Protein AF-A0AAN4WWL5-F1 (afdb_monomer_lite)

Structure (mmCIF, N/CA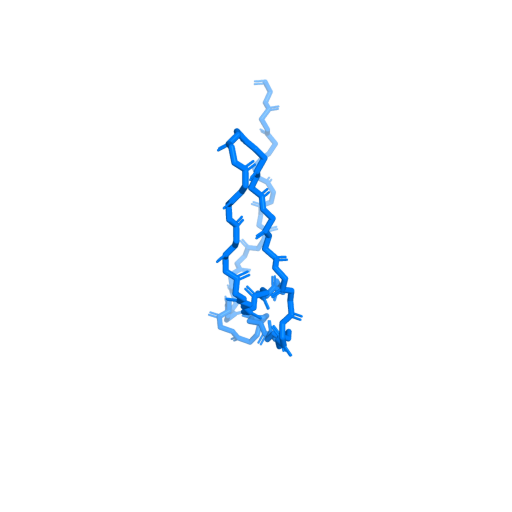/C/O backbone):
data_AF-A0AAN4WWL5-F1
#
_entry.id   AF-A0AAN4WWL5-F1
#
loop_
_atom_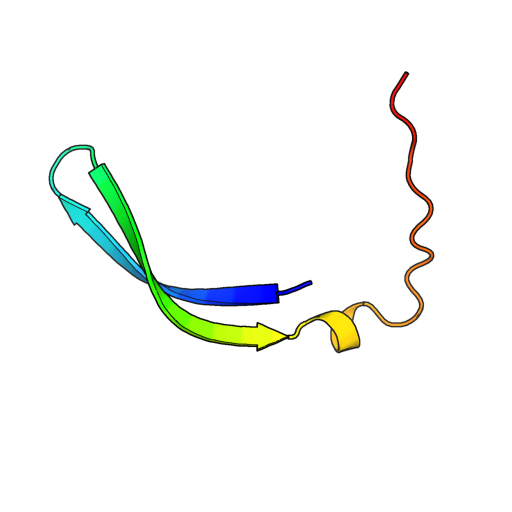site.group_PDB
_atom_site.id
_atom_site.type_symbol
_atom_site.label_atom_id
_atom_site.label_alt_id
_atom_site.label_comp_id
_atom_site.label_asym_id
_atom_site.label_entity_id
_atom_site.label_seq_id
_atom_site.pdbx_PDB_ins_code
_atom_site.Cartn_x
_atom_site.Cartn_y
_atom_site.Cartn_z
_atom_site.occupancy
_atom_site.B_iso_or_equiv
_atom_site.auth_seq_id
_atom_site.auth_comp_id
_atom_site.auth_asym_id
_atom_site.auth_atom_id
_atom_site.pdbx_PDB_model_num
ATOM 1 N N . MET A 1 1 ? 12.150 -1.435 -1.646 1.00 79.19 1 MET A N 1
ATOM 2 C CA . MET A 1 1 ? 11.058 -0.684 -0.979 1.00 79.19 1 MET A CA 1
ATOM 3 C C . MET A 1 1 ? 9.735 -1.369 -1.274 1.00 79.19 1 MET A C 1
ATOM 5 O O . MET A 1 1 ? 9.548 -1.814 -2.399 1.00 79.19 1 MET A O 1
ATOM 9 N N . LEU A 1 2 ? 8.826 -1.425 -0.298 1.00 83.75 2 LEU A N 1
ATOM 10 C CA . LEU A 1 2 ? 7.497 -2.023 -0.454 1.00 83.75 2 LEU A CA 1
ATOM 11 C C . LEU A 1 2 ? 6.426 -0.936 -0.365 1.00 83.75 2 LEU A C 1
ATOM 13 O O . LEU A 1 2 ? 6.398 -0.175 0.600 1.00 83.75 2 LEU A O 1
ATOM 17 N N . ALA A 1 3 ? 5.555 -0.870 -1.367 1.00 86.62 3 ALA A N 1
ATOM 18 C CA . ALA A 1 3 ? 4.392 0.003 -1.361 1.00 86.62 3 ALA A CA 1
ATOM 19 C C . ALA A 1 3 ? 3.140 -0.785 -0.976 1.00 86.62 3 ALA A C 1
ATOM 21 O O . ALA A 1 3 ? 2.890 -1.877 -1.490 1.00 86.62 3 ALA A O 1
ATOM 22 N N . VAL A 1 4 ? 2.332 -0.197 -0.094 1.00 89.38 4 VAL A N 1
ATOM 23 C CA . VAL A 1 4 ? 1.036 -0.740 0.310 1.00 89.38 4 VAL A CA 1
ATOM 24 C C . VAL A 1 4 ? -0.052 0.030 -0.423 1.00 89.38 4 VAL A C 1
ATOM 26 O O . VAL A 1 4 ? -0.200 1.237 -0.242 1.00 89.38 4 VAL A O 1
ATOM 29 N N . LYS A 1 5 ? -0.824 -0.667 -1.254 1.00 90.50 5 LYS A N 1
ATOM 30 C CA . LYS A 1 5 ? -2.039 -0.139 -1.866 1.00 90.50 5 LYS A CA 1
ATOM 31 C C . LYS A 1 5 ? -3.229 -0.689 -1.099 1.00 90.50 5 LYS A C 1
ATOM 33 O O . LYS A 1 5 ? -3.315 -1.888 -0.841 1.00 90.50 5 LYS A O 1
ATOM 38 N N . GLY A 1 6 ? -4.144 0.190 -0.732 1.00 92.75 6 GLY A N 1
ATOM 39 C CA . GLY A 1 6 ? -5.234 -0.169 0.151 1.00 92.75 6 GLY A CA 1
ATOM 40 C C . GLY A 1 6 ? -6.338 0.866 0.163 1.00 92.75 6 GLY A C 1
ATOM 41 O O . GLY A 1 6 ? -6.263 1.891 -0.519 1.00 92.75 6 GLY A O 1
ATOM 42 N N . ARG A 1 7 ? -7.370 0.588 0.953 1.00 95.06 7 ARG A N 1
ATOM 43 C CA . ARG A 1 7 ? -8.463 1.523 1.189 1.00 95.06 7 ARG A CA 1
ATOM 44 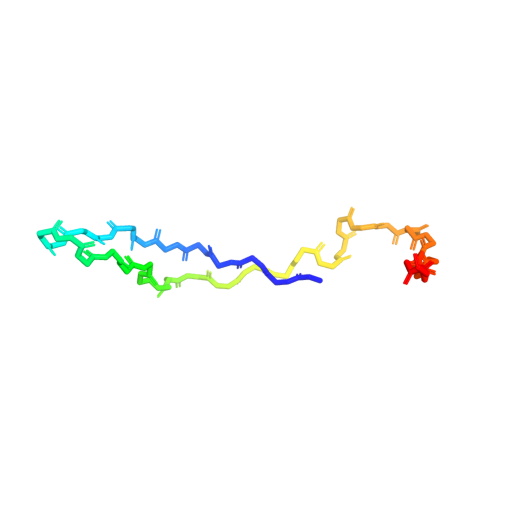C C . ARG A 1 7 ? -8.158 2.334 2.433 1.00 95.06 7 ARG A C 1
ATOM 46 O O . ARG A 1 7 ? -7.959 1.777 3.510 1.00 95.06 7 ARG A O 1
ATOM 53 N N . TRP A 1 8 ? -8.156 3.650 2.279 1.00 95.50 8 TRP A N 1
ATOM 54 C CA . TRP A 1 8 ? -8.135 4.545 3.421 1.00 95.50 8 TRP A CA 1
ATOM 55 C C . TRP A 1 8 ? -9.517 4.591 4.059 1.00 95.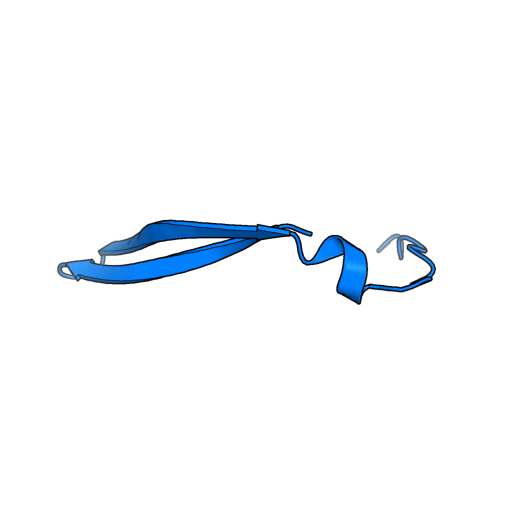50 8 TRP A C 1
ATOM 57 O O . TRP A 1 8 ? -10.522 4.768 3.366 1.00 95.50 8 TRP A O 1
ATOM 67 N N . GLN A 1 9 ? -9.560 4.418 5.371 1.00 95.69 9 GLN A N 1
ATOM 68 C CA . GLN A 1 9 ? -10.770 4.517 6.167 1.00 95.69 9 GLN A CA 1
ATOM 69 C C . GLN A 1 9 ? -10.516 5.470 7.325 1.00 95.69 9 GLN A C 1
ATOM 71 O O . GLN A 1 9 ? -9.440 5.469 7.926 1.00 95.69 9 GLN A O 1
ATOM 76 N N . ARG A 1 10 ? -11.523 6.285 7.626 1.00 96.31 10 ARG A N 1
ATOM 77 C CA . ARG A 1 10 ? -11.502 7.213 8.747 1.00 96.31 10 ARG A CA 1
ATOM 78 C C . ARG A 1 10 ? -12.786 7.059 9.539 1.00 96.31 10 ARG A C 1
ATOM 80 O O . ARG A 1 10 ? -13.868 7.148 8.965 1.00 96.31 10 ARG A O 1
ATOM 87 N N . GLU A 1 11 ? -12.637 6.889 10.841 1.00 94.56 11 GLU A N 1
ATOM 88 C CA . GLU A 1 11 ? -13.737 6.861 11.793 1.00 94.56 11 GLU A CA 1
ATOM 89 C C . GLU A 1 11 ? -13.412 7.823 12.937 1.00 94.56 11 GLU A C 1
ATOM 91 O O . GLU A 1 11 ? -12.474 7.618 13.710 1.00 94.56 11 GLU A O 1
ATOM 96 N N . GLY A 1 12 ? -14.138 8.943 12.980 1.00 94.62 12 GLY A N 1
ATOM 97 C CA . GLY A 1 12 ? -13.813 10.057 13.868 1.00 94.62 12 GLY A CA 1
ATOM 98 C C . GLY A 1 12 ? -12.396 10.584 13.614 1.00 94.62 12 GLY A C 1
ATOM 99 O O . GLY A 1 12 ? -12.079 11.067 12.523 1.00 94.62 12 GLY A O 1
ATOM 100 N N . GLU A 1 13 ? -11.534 10.495 14.623 1.00 95.75 13 GLU A N 1
ATOM 101 C CA . GLU A 1 13 ? -10.126 10.904 14.521 1.00 95.75 13 GLU A CA 1
ATOM 102 C C . GLU A 1 13 ? -9.185 9.775 14.096 1.00 95.75 13 GLU A C 1
ATOM 104 O O . GLU A 1 13 ? -8.072 10.036 13.641 1.00 95.75 13 GLU A O 1
ATOM 109 N N . VAL A 1 14 ? -9.633 8.522 14.174 1.00 94.06 14 VAL A N 1
ATOM 110 C CA . VAL A 1 14 ? -8.797 7.372 13.839 1.00 94.06 14 VAL A CA 1
ATOM 111 C C . VAL A 1 14 ? -8.795 7.166 12.333 1.00 94.06 14 VAL A C 1
ATOM 113 O O . VAL A 1 14 ? -9.843 7.139 11.684 1.00 94.06 14 VAL A O 1
ATOM 116 N N . CYS A 1 15 ? -7.602 6.993 11.773 1.00 95.81 15 CYS A N 1
ATOM 117 C CA . CYS A 1 15 ? -7.422 6.724 10.359 1.00 95.81 15 CYS A CA 1
ATOM 118 C C . CYS A 1 15 ? -6.581 5.465 10.154 1.00 95.81 15 CYS A C 1
ATOM 120 O O . CYS A 1 15 ? -5.487 5.354 10.701 1.00 95.81 15 CYS A O 1
ATOM 122 N N . ASN A 1 16 ? -7.081 4.543 9.335 1.00 94.12 16 ASN A N 1
ATOM 123 C CA . ASN A 1 16 ? -6.429 3.275 9.034 1.00 94.12 16 ASN A CA 1
ATOM 124 C C . ASN A 1 16 ? -6.324 3.078 7.520 1.00 94.12 16 ASN A C 1
ATOM 126 O O . ASN A 1 16 ? -7.265 3.352 6.770 1.00 94.12 16 ASN A O 1
ATOM 130 N N . LEU A 1 17 ? 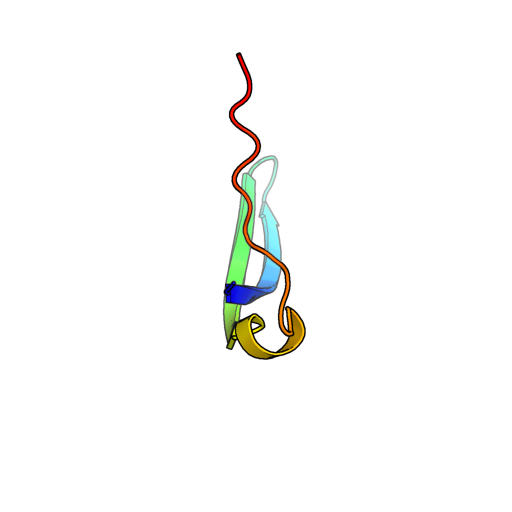-5.186 2.546 7.072 1.00 93.38 17 LEU A N 1
ATOM 131 C CA . LEU A 1 17 ? -5.013 2.072 5.703 1.00 93.38 17 LEU A CA 1
ATOM 132 C C . LEU A 1 17 ? -5.166 0.551 5.684 1.00 93.38 17 LEU A C 1
ATOM 134 O O . LEU A 1 17 ? -4.259 -0.174 6.089 1.00 93.38 17 LEU A O 1
ATOM 138 N N . VAL A 1 18 ? -6.304 0.064 5.194 1.00 93.56 18 VAL A N 1
ATOM 139 C CA . VAL A 1 18 ? -6.530 -1.376 5.024 1.00 93.56 18 VAL A CA 1
ATOM 140 C C . VAL A 1 18 ? -5.811 -1.831 3.760 1.00 93.56 18 VAL A C 1
ATOM 142 O O . VAL A 1 18 ? -6.202 -1.445 2.656 1.00 93.56 18 VAL A O 1
ATOM 145 N N . ALA A 1 19 ? -4.749 -2.620 3.920 1.00 93.56 19 ALA A N 1
ATOM 146 C CA . ALA A 1 19 ? -3.945 -3.133 2.816 1.00 93.56 19 ALA A CA 1
ATOM 147 C C . ALA A 1 19 ? -4.735 -4.135 1.959 1.00 93.56 19 ALA A C 1
ATOM 149 O O . ALA A 1 19 ? -5.326 -5.073 2.482 1.00 93.56 19 ALA A O 1
ATOM 150 N N . ASP A 1 20 ? -4.700 -3.947 0.643 1.00 89.75 20 ASP A N 1
ATOM 151 C CA . ASP A 1 20 ? -5.327 -4.837 -0.345 1.00 89.75 20 ASP A CA 1
ATOM 152 C C . ASP A 1 20 ? -4.271 -5.480 -1.257 1.00 89.75 20 ASP A C 1
ATOM 154 O O . ASP A 1 20 ? -4.344 -6.653 -1.615 1.00 89.75 20 ASP A O 1
ATOM 158 N N . ARG A 1 21 ? -3.218 -4.726 -1.594 1.00 88.12 21 ARG A N 1
ATOM 159 C CA . ARG A 1 21 ? -2.088 -5.229 -2.373 1.00 88.12 21 ARG A CA 1
ATOM 160 C C . ARG A 1 21 ? -0.771 -4.654 -1.877 1.00 88.12 21 ARG A C 1
ATOM 162 O O . ARG A 1 21 ? -0.657 -3.462 -1.601 1.00 88.12 21 ARG A O 1
ATOM 169 N N . LEU A 1 22 ? 0.248 -5.504 -1.871 1.00 89.94 22 LEU A N 1
ATOM 170 C CA . LEU A 1 22 ? 1.640 -5.116 -1.696 1.00 89.94 22 LEU A CA 1
ATOM 171 C C . LEU A 1 22 ? 2.326 -5.107 -3.062 1.00 89.94 22 LEU A C 1
ATOM 173 O O . LEU A 1 22 ? 2.195 -6.057 -3.832 1.00 89.94 22 LEU A O 1
ATOM 177 N N . ALA A 1 23 ? 3.022 -4.020 -3.374 1.00 86.88 23 ALA A N 1
ATOM 178 C CA . ALA A 1 23 ? 3.817 -3.890 -4.584 1.00 86.88 23 ALA A CA 1
ATOM 179 C C . ALA A 1 23 ? 5.289 -3.725 -4.209 1.00 86.88 23 ALA A C 1
ATOM 181 O O . ALA A 1 23 ? 5.645 -2.830 -3.439 1.00 86.88 23 ALA A O 1
ATOM 182 N N . ASP A 1 24 ? 6.143 -4.578 -4.772 1.00 86.56 24 ASP A N 1
ATOM 183 C CA . ASP A 1 24 ? 7.583 -4.393 -4.677 1.00 86.56 24 ASP A CA 1
ATOM 184 C C . ASP A 1 24 ? 8.034 -3.350 -5.700 1.00 86.56 24 ASP A C 1
ATOM 186 O O . ASP A 1 24 ? 7.921 -3.544 -6.910 1.00 86.56 24 ASP A O 1
ATOM 190 N N . LEU A 1 25 ? 8.519 -2.218 -5.194 1.00 82.62 25 LEU A N 1
ATOM 191 C CA . LEU A 1 25 ? 9.042 -1.121 -6.004 1.00 82.62 25 LEU A CA 1
ATOM 192 C C . LEU A 1 25 ? 10.571 -1.089 -6.000 1.00 82.62 25 LEU A C 1
ATOM 194 O O . LEU A 1 25 ? 11.163 -0.184 -6.582 1.00 8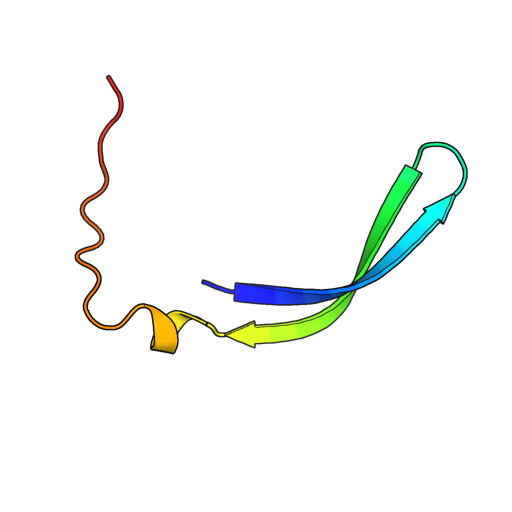2.62 25 LEU A O 1
ATOM 198 N N . SER A 1 26 ? 11.227 -2.075 -5.377 1.00 81.81 26 SER A N 1
ATOM 199 C CA . SER A 1 26 ? 12.685 -2.233 -5.427 1.00 81.81 26 SER A CA 1
ATOM 200 C C . SER A 1 26 ? 13.253 -2.199 -6.855 1.00 81.81 26 SER A C 1
ATOM 202 O O . SER A 1 26 ? 14.294 -1.567 -7.033 1.00 81.81 26 SER A O 1
ATOM 204 N N . PRO A 1 27 ? 12.577 -2.743 -7.890 1.00 79.62 27 PRO A N 1
ATOM 205 C CA . PRO A 1 27 ? 13.064 -2.642 -9.267 1.00 79.62 27 PRO A CA 1
ATOM 206 C C . PRO A 1 27 ? 13.133 -1.207 -9.816 1.00 79.62 27 PRO A C 1
ATOM 208 O O . PRO A 1 27 ? 13.966 -0.919 -10.672 1.00 79.62 27 PRO A O 1
ATOM 211 N N . LEU A 1 28 ? 12.286 -0.292 -9.330 1.00 80.81 28 LEU A N 1
ATOM 212 C CA . LEU A 1 28 ? 12.222 1.093 -9.821 1.00 80.81 28 LEU A CA 1
ATOM 213 C C . LEU A 1 28 ? 13.356 1.971 -9.293 1.00 80.81 28 LEU A C 1
ATOM 215 O O . LEU A 1 28 ? 13.586 3.058 -9.814 1.00 80.81 28 LEU A O 1
ATOM 219 N N . LEU A 1 29 ? 14.075 1.505 -8.273 1.00 74.12 29 LEU A N 1
ATOM 220 C CA . LEU A 1 29 ? 15.210 2.232 -7.720 1.00 74.12 29 LEU A CA 1
ATOM 221 C C . LEU A 1 29 ? 16.453 2.137 -8.620 1.00 74.12 29 LEU A C 1
ATOM 223 O O . LEU A 1 29 ? 17.411 2.867 -8.395 1.00 74.12 29 LEU A O 1
ATOM 227 N N . GLY A 1 30 ? 16.462 1.295 -9.661 1.00 72.81 30 GLY A N 1
ATOM 228 C CA . GLY A 1 30 ? 17.624 1.151 -10.545 1.00 72.81 30 GLY A CA 1
ATOM 229 C C . GLY A 1 30 ? 18.917 0.870 -9.761 1.00 72.81 30 GLY A C 1
ATOM 230 O O . GLY A 1 30 ? 18.899 0.156 -8.761 1.00 72.81 30 GLY A O 1
ATOM 231 N N . ARG A 1 31 ? 20.047 1.460 -10.181 1.00 68.75 31 ARG A N 1
ATOM 232 C CA . ARG A 1 31 ? 21.281 1.542 -9.371 1.00 68.75 31 ARG A CA 1
ATOM 233 C C . ARG A 1 31 ? 21.306 2.839 -8.555 1.00 68.75 31 ARG A C 1
ATOM 235 O O . ARG A 1 31 ? 22.256 3.612 -8.674 1.00 68.75 31 ARG A O 1
ATOM 242 N N . LEU A 1 32 ? 20.269 3.126 -7.767 1.00 65.69 32 LEU A N 1
ATOM 243 C CA . LEU A 1 32 ? 20.394 4.176 -6.758 1.00 65.69 32 LEU A CA 1
ATOM 244 C C . LEU A 1 32 ? 21.526 3.747 -5.826 1.00 65.69 32 LEU A C 1
ATOM 246 O O . LEU A 1 32 ? 21.415 2.720 -5.158 1.00 65.69 32 LEU A O 1
ATOM 250 N N . ALA A 1 33 ? 22.630 4.492 -5.819 1.00 62.19 33 ALA A N 1
ATOM 251 C CA . ALA A 1 33 ? 23.630 4.340 -4.781 1.00 62.19 33 ALA A CA 1
ATOM 252 C C . ALA A 1 33 ? 22.917 4.632 -3.458 1.00 62.19 33 ALA A C 1
ATOM 254 O O . ALA A 1 33 ? 22.572 5.775 -3.163 1.00 62.19 33 ALA A O 1
ATOM 255 N N . THR A 1 34 ? 22.618 3.586 -2.693 1.00 62.31 34 THR A N 1
ATOM 256 C CA . THR A 1 34 ? 22.121 3.678 -1.321 1.00 62.31 34 THR A CA 1
ATOM 257 C C . THR A 1 34 ? 23.281 4.116 -0.429 1.00 62.31 34 THR A C 1
ATOM 259 O O . THR A 1 34 ? 23.715 3.396 0.462 1.00 62.31 34 THR A O 1
ATOM 262 N N . GLU A 1 35 ? 23.848 5.291 -0.696 1.00 65.25 35 GLU A N 1
ATOM 263 C CA . GLU A 1 35 ? 24.730 5.935 0.262 1.00 65.25 35 GLU A CA 1
ATOM 264 C C . GLU A 1 35 ? 23.855 6.525 1.369 1.00 65.25 35 GLU A C 1
ATOM 266 O O . GLU A 1 35 ? 23.100 7.483 1.188 1.00 65.25 35 GLU A O 1
ATOM 271 N N . SER A 1 36 ? 23.897 5.846 2.515 1.00 65.00 36 SER A N 1
ATOM 272 C CA . SER A 1 36 ? 23.323 6.315 3.768 1.00 65.00 36 SER A CA 1
ATOM 273 C C . SER A 1 36 ? 23.968 7.657 4.096 1.00 65.00 36 SER A C 1
ATOM 275 O O . SER A 1 36 ? 25.164 7.719 4.375 1.00 65.00 36 SER A O 1
ATOM 277 N N . ARG A 1 37 ? 23.205 8.751 4.031 1.00 68.69 37 ARG A N 1
ATOM 278 C CA . ARG A 1 37 ? 23.658 10.008 4.626 1.00 68.69 37 ARG A CA 1
ATOM 279 C C . ARG A 1 37 ? 23.501 9.869 6.129 1.00 68.69 37 ARG A C 1
ATOM 281 O O . ARG A 1 37 ? 22.388 9.953 6.641 1.00 68.69 37 ARG A O 1
ATOM 288 N N . ASP A 1 38 ? 24.619 9.643 6.802 1.00 68.56 38 ASP A N 1
ATOM 289 C CA . ASP A 1 38 ? 24.695 9.746 8.251 1.00 68.56 38 ASP A CA 1
ATOM 290 C C . ASP A 1 38 ? 24.397 11.198 8.640 1.00 68.56 38 ASP A C 1
ATOM 292 O O . ASP A 1 38 ? 25.148 12.120 8.315 1.00 68.56 38 ASP A O 1
ATOM 296 N N . PHE A 1 39 ? 23.264 11.415 9.301 1.00 68.56 39 PHE A N 1
ATOM 297 C CA . PHE A 1 39 ? 22.937 12.702 9.901 1.00 68.56 39 PHE A CA 1
ATOM 298 C C . PHE A 1 39 ? 23.645 12.770 11.263 1.00 68.56 39 PHE A C 1
ATOM 300 O O . PHE A 1 39 ? 23.335 11.977 12.152 1.00 68.56 39 PHE A O 1
ATOM 307 N N . LYS A 1 40 ? 24.634 13.666 11.389 1.00 55.75 40 LYS A N 1
ATOM 308 C CA . LYS A 1 40 ? 25.273 14.038 12.664 1.00 55.75 40 LYS A CA 1
ATOM 309 C C . LYS A 1 40 ? 24.504 15.153 13.356 1.00 55.75 40 LYS A C 1
ATOM 311 O O . LYS A 1 40 ? 23.978 16.023 12.627 1.00 55.75 40 LYS A O 1
#

Sequence (40 aa):
MLAVKGRWQREGEVCNLVADRLADLSPLLGRLATESRDFK

Foldseek 3Di:
DKDFDADWDDDPPDIDGDGDDIDDCVVVCPPPPPPDPDDD

Secondary structure (DSSP, 8-state):
-EEEEEEEEEETTEEEEEEEEEEE-GGGGTT---------

Radius of gyration: 15.68 Å; chains: 1; bounding box: 39×19×25 Å

pLDDT: mean 82.95, std 11.99, range [55.75, 96.31]